Protein AF-A0A350UEZ3-F1 (afdb_monomer)

pLDDT: mean 73.75, std 9.85, range [46.19, 87.75]

Solvent-accessible surface area (backbone atoms only — not comparable to full-atom values): 4976 Å² total; per-residue (Å²): 134,89,79,50,71,75,59,43,64,77,74,38,55,75,72,54,40,53,53,54,55,56,68,34,73,78,58,44,68,84,53,52,75,68,54,52,52,53,50,52,52,50,52,50,54,51,41,52,51,46,43,53,50,44,52,50,51,34,52,58,29,20,75,74,59,73,40,95,78,16,67,57,81,78,61,59,57,73,50,58,67,67,54,114

Structure (mmCIF, N/CA/C/O backbone):
data_AF-A0A350UEZ3-F1
#
_entry.id   AF-A0A350UEZ3-F1
#
loop_
_atom_site.group_PDB
_atom_site.id
_atom_site.type_symbol
_atom_site.label_atom_id
_atom_site.label_alt_id
_atom_site.label_comp_id
_atom_site.label_asym_id
_atom_site.label_entity_id
_atom_site.label_seq_id
_atom_site.pdbx_PDB_ins_code
_atom_site.Cartn_x
_atom_site.Cartn_y
_atom_site.Cartn_z
_atom_site.occupancy
_atom_site.B_iso_or_equiv
_atom_site.auth_seq_id
_atom_site.auth_comp_id
_atom_site.auth_asym_id
_atom_site.auth_atom_id
_atom_site.pdbx_PDB_model_num
ATOM 1 N N . MET A 1 1 ? -12.635 12.508 -3.217 1.00 46.19 1 MET A N 1
ATOM 2 C CA . MET A 1 1 ? -13.459 11.495 -3.913 1.00 46.19 1 MET A CA 1
ATOM 3 C C . MET A 1 1 ? -13.725 10.351 -2.951 1.00 46.19 1 MET A C 1
ATOM 5 O O . MET A 1 1 ? -12.765 9.761 -2.478 1.00 46.19 1 MET A O 1
ATOM 9 N N . ALA A 1 2 ? -14.988 10.077 -2.622 1.00 50.25 2 ALA A N 1
ATOM 10 C CA . ALA A 1 2 ? -15.361 8.897 -1.846 1.00 50.25 2 ALA A CA 1
ATOM 11 C C . ALA A 1 2 ? -15.614 7.743 -2.826 1.00 50.25 2 ALA A C 1
ATOM 13 O O . ALA A 1 2 ? -16.656 7.693 -3.474 1.00 50.25 2 ALA A O 1
ATOM 14 N N . THR A 1 3 ? -14.631 6.862 -3.003 1.00 63.72 3 THR A N 1
ATOM 15 C CA . THR A 1 3 ? -14.810 5.620 -3.760 1.00 63.72 3 THR A CA 1
ATOM 16 C C . THR A 1 3 ? -15.633 4.647 -2.922 1.00 63.72 3 THR A C 1
ATOM 18 O O . THR A 1 3 ? -15.440 4.522 -1.715 1.00 63.72 3 THR A O 1
ATOM 21 N N . THR A 1 4 ? -16.600 3.972 -3.536 1.00 74.69 4 THR A N 1
ATOM 22 C CA . THR A 1 4 ? -17.408 2.960 -2.835 1.00 74.69 4 THR A CA 1
ATOM 23 C C . THR A 1 4 ? -16.688 1.609 -2.834 1.00 74.69 4 THR A C 1
ATOM 25 O O . THR A 1 4 ? -15.916 1.316 -3.747 1.00 74.69 4 THR A O 1
ATOM 28 N N . LYS A 1 5 ? -16.956 0.740 -1.847 1.00 74.00 5 LYS A N 1
ATOM 29 C CA . LYS A 1 5 ? -16.337 -0.601 -1.751 1.00 74.00 5 LYS A CA 1
ATOM 30 C C . LYS A 1 5 ? -16.459 -1.407 -3.057 1.00 74.00 5 LYS A C 1
ATOM 32 O O . LYS A 1 5 ? -15.478 -1.985 -3.5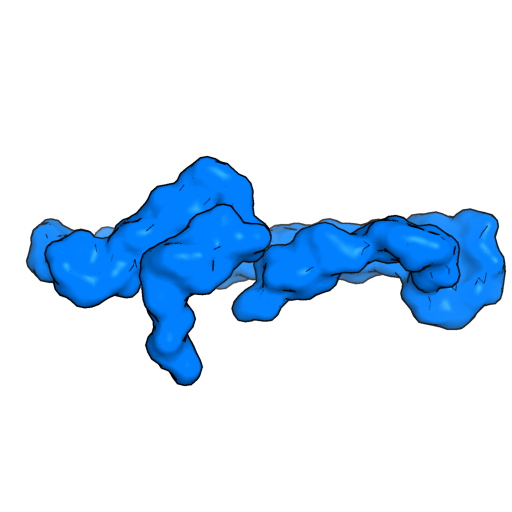06 1.00 74.00 5 LYS A O 1
ATOM 37 N N . LYS A 1 6 ? -17.616 -1.338 -3.728 1.00 77.44 6 LYS A N 1
ATOM 38 C CA . LYS A 1 6 ? -17.857 -1.970 -5.042 1.00 77.44 6 LYS A CA 1
ATOM 39 C C . LYS A 1 6 ? -16.970 -1.432 -6.171 1.00 77.44 6 LYS A C 1
ATOM 41 O O . LYS A 1 6 ? -16.689 -2.149 -7.125 1.00 77.44 6 LYS A O 1
ATOM 46 N N . GLN A 1 7 ? -16.566 -0.164 -6.111 1.00 74.31 7 GLN A N 1
ATOM 47 C CA . GLN A 1 7 ? -15.638 0.413 -7.088 1.00 74.31 7 GLN A CA 1
ATOM 48 C C . GLN A 1 7 ? -14.198 -0.018 -6.791 1.00 74.31 7 GLN A C 1
ATOM 50 O O . GLN A 1 7 ? -13.467 -0.340 -7.723 1.00 74.31 7 GLN A O 1
ATOM 55 N N . ALA A 1 8 ? -13.819 -0.108 -5.512 1.00 75.19 8 ALA A N 1
ATOM 56 C CA . ALA A 1 8 ? -12.523 -0.649 -5.101 1.00 75.19 8 ALA A CA 1
ATOM 57 C C . ALA A 1 8 ? -12.373 -2.138 -5.474 1.00 75.19 8 ALA A C 1
ATOM 59 O O . ALA A 1 8 ? -11.322 -2.535 -5.964 1.00 75.19 8 ALA A O 1
ATOM 60 N N . GLU A 1 9 ? -13.437 -2.942 -5.361 1.00 78.88 9 GLU A N 1
ATOM 61 C CA . GLU A 1 9 ? -13.469 -4.356 -5.792 1.00 78.88 9 GLU A CA 1
ATOM 62 C C . GLU A 1 9 ? -13.093 -4.579 -7.258 1.00 78.88 9 GLU A C 1
ATOM 64 O O . GLU A 1 9 ? -12.502 -5.604 -7.588 1.00 78.88 9 GLU A O 1
ATOM 69 N N . LYS A 1 10 ? -13.382 -3.618 -8.139 1.00 79.31 10 LYS A N 1
ATOM 70 C CA . LYS A 1 10 ? -13.051 -3.726 -9.567 1.00 79.31 10 LYS A CA 1
ATOM 71 C C . LYS A 1 10 ? -11.601 -3.365 -9.889 1.00 79.31 10 LYS A C 1
ATOM 73 O O . LYS A 1 10 ? -11.122 -3.713 -10.964 1.00 79.31 10 LYS A O 1
ATOM 78 N N . LE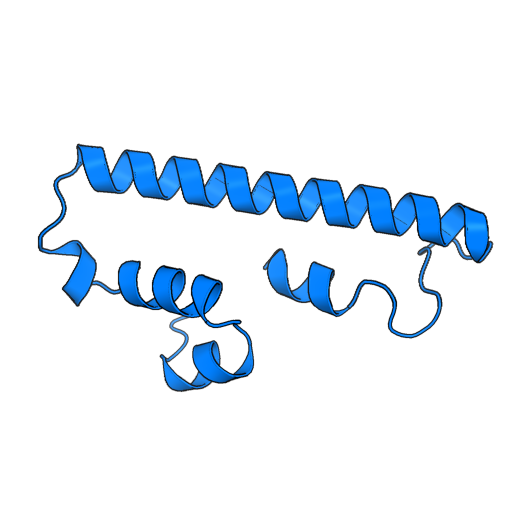U A 1 11 ? -10.927 -2.641 -8.998 1.00 73.88 11 LEU A N 1
ATOM 79 C CA . LEU A 1 11 ? -9.610 -2.044 -9.244 1.00 73.88 11 LEU A CA 1
ATOM 80 C C . LEU A 1 11 ? -8.504 -2.714 -8.417 1.00 73.88 11 LEU A C 1
ATOM 82 O O . LEU A 1 11 ? -7.361 -2.799 -8.863 1.00 73.88 11 LEU A O 1
ATOM 86 N N . CYS A 1 12 ? -8.844 -3.201 -7.226 1.00 74.38 12 CYS A N 1
ATOM 87 C CA . CYS A 1 12 ? -7.906 -3.727 -6.245 1.00 74.38 12 CYS A CA 1
ATOM 88 C C . CYS A 1 12 ? -7.830 -5.258 -6.294 1.00 74.38 12 CYS A C 1
ATOM 90 O O . CYS A 1 12 ? -8.838 -5.948 -6.442 1.00 74.38 12 CYS A O 1
ATOM 92 N N . ASN A 1 13 ? -6.633 -5.820 -6.097 1.00 80.38 13 ASN A N 1
ATOM 93 C CA . ASN A 1 13 ? -6.517 -7.234 -5.724 1.00 80.38 13 ASN A CA 1
ATOM 94 C C . ASN A 1 13 ? -6.983 -7.455 -4.265 1.00 80.38 13 ASN A C 1
ATOM 96 O O . ASN A 1 13 ? -7.196 -6.495 -3.531 1.00 80.38 13 ASN A O 1
ATOM 100 N N . LYS A 1 14 ? -7.104 -8.713 -3.813 1.00 74.62 14 LYS A N 1
ATOM 101 C CA . LYS A 1 14 ? -7.567 -9.033 -2.443 1.00 74.62 14 LYS A CA 1
ATOM 102 C C . LYS A 1 14 ? -6.818 -8.267 -1.338 1.00 74.62 14 LYS A C 1
ATOM 104 O O . LYS A 1 14 ? -7.458 -7.698 -0.463 1.00 74.62 14 LYS A O 1
ATOM 109 N N . ALA A 1 15 ? -5.489 -8.188 -1.415 1.00 71.75 15 ALA A N 1
ATOM 110 C CA . ALA A 1 15 ? -4.669 -7.500 -0.412 1.00 71.75 15 ALA A CA 1
ATOM 111 C C . ALA A 1 15 ? -4.858 -5.970 -0.435 1.00 71.75 15 ALA A C 1
ATOM 113 O O . ALA A 1 15 ? -4.888 -5.308 0.599 1.00 71.75 15 ALA A O 1
ATOM 114 N N . GLU A 1 16 ? -5.008 -5.394 -1.625 1.00 72.62 16 GLU A N 1
ATOM 115 C CA . GLU A 1 16 ? -5.283 -3.967 -1.817 1.00 72.62 16 GLU A CA 1
ATOM 116 C C . GLU A 1 16 ? -6.698 -3.606 -1.341 1.00 72.62 16 GLU A C 1
ATOM 118 O O . GLU A 1 16 ? -6.928 -2.523 -0.803 1.00 72.62 16 GLU A O 1
ATOM 123 N N . LEU A 1 17 ? -7.635 -4.543 -1.464 1.00 81.75 17 LEU A N 1
ATOM 124 C CA . LEU A 1 17 ? -9.006 -4.379 -1.011 1.00 81.75 17 LEU A CA 1
ATOM 125 C C . LEU A 1 17 ? -9.131 -4.376 0.508 1.00 81.75 17 LEU A C 1
ATOM 127 O O . LEU A 1 17 ? -9.859 -3.562 1.072 1.00 81.75 17 LEU A O 1
ATOM 131 N N . GLU A 1 18 ? -8.390 -5.253 1.179 1.00 78.88 18 GLU A N 1
ATOM 132 C CA . GLU A 1 18 ? -8.288 -5.257 2.637 1.00 78.88 18 GLU A CA 1
ATOM 133 C C . GLU A 1 18 ? -7.716 -3.935 3.151 1.00 78.88 18 GLU A C 1
ATOM 135 O O . GLU A 1 18 ? -8.218 -3.381 4.127 1.00 78.88 18 GLU A O 1
ATOM 140 N N . LEU A 1 19 ? -6.706 -3.374 2.481 1.00 74.69 19 LEU A N 1
ATOM 141 C CA . LEU A 1 19 ? -6.180 -2.050 2.825 1.00 74.69 19 LEU A CA 1
ATOM 142 C C . LEU A 1 19 ? -7.233 -0.947 2.663 1.00 74.69 19 LEU A C 1
ATOM 144 O O . LEU A 1 19 ? -7.328 -0.073 3.525 1.00 74.69 19 LEU A O 1
ATOM 148 N N . PHE A 1 20 ? -8.046 -1.009 1.606 1.00 75.38 20 PHE A N 1
ATOM 149 C CA . PHE A 1 20 ? -9.148 -0.072 1.399 1.00 75.38 20 PHE A CA 1
ATOM 150 C C . PHE A 1 20 ? -10.207 -0.182 2.505 1.00 75.38 20 PHE A C 1
ATOM 152 O O . PHE A 1 20 ? -10.592 0.829 3.091 1.00 75.38 20 PHE A O 1
ATOM 159 N N . VAL A 1 21 ? -10.629 -1.398 2.852 1.00 78.56 21 VAL A N 1
ATOM 160 C CA . VAL A 1 21 ? -11.607 -1.630 3.928 1.00 78.56 21 VAL A CA 1
ATOM 161 C C . VAL A 1 21 ? -11.072 -1.133 5.270 1.00 78.56 21 VAL A C 1
ATOM 163 O O . VAL A 1 21 ? -11.767 -0.398 5.963 1.00 78.56 21 VAL A O 1
ATOM 166 N N . ASN A 1 22 ? -9.805 -1.414 5.577 1.00 75.56 22 ASN A N 1
ATOM 167 C CA . ASN A 1 22 ? -9.132 -0.928 6.785 1.00 75.56 22 ASN A CA 1
ATOM 168 C C . ASN A 1 22 ? -9.014 0.606 6.865 1.00 75.56 22 ASN A C 1
ATOM 170 O O . ASN A 1 22 ? -8.744 1.144 7.937 1.00 75.56 22 ASN A O 1
ATOM 174 N N . SER A 1 23 ? -9.159 1.317 5.743 1.00 71.88 23 SER A N 1
ATOM 175 C CA . SER A 1 23 ? -9.147 2.784 5.707 1.00 71.88 23 SER A CA 1
ATOM 176 C C . SER A 1 23 ? -10.521 3.413 5.962 1.00 71.88 23 SER A C 1
ATOM 178 O O . SER A 1 23 ? -10.617 4.634 6.101 1.00 71.88 23 SER A O 1
ATOM 180 N N . LEU A 1 24 ? -11.589 2.608 6.035 1.00 81.06 24 LEU A N 1
ATOM 181 C CA . LEU A 1 24 ? -12.942 3.105 6.267 1.00 81.06 24 LEU A CA 1
ATOM 182 C C . LEU A 1 24 ? -13.109 3.631 7.702 1.00 81.06 24 LEU A C 1
ATOM 184 O O . LEU A 1 24 ? -12.554 3.069 8.646 1.00 81.06 24 LEU A O 1
ATOM 188 N N . PRO A 1 25 ? -13.947 4.665 7.903 1.00 71.31 25 PRO A N 1
ATOM 189 C CA . PRO A 1 25 ? -14.165 5.267 9.217 1.00 71.31 25 PRO A CA 1
ATOM 190 C C . PRO A 1 25 ? -14.707 4.285 10.269 1.00 71.31 25 PRO A C 1
ATOM 192 O O . PRO A 1 25 ? -14.465 4.484 11.455 1.00 71.31 25 PRO A O 1
ATOM 195 N N . ALA A 1 26 ? -15.399 3.218 9.855 1.00 74.94 26 ALA A N 1
ATOM 196 C CA . ALA A 1 26 ? -15.846 2.152 10.755 1.00 74.94 26 ALA A CA 1
ATOM 197 C C . ALA A 1 26 ? -14.668 1.356 11.347 1.00 74.94 26 ALA A C 1
ATOM 199 O O . ALA A 1 26 ? -14.621 1.150 12.556 1.00 74.94 26 ALA A O 1
ATOM 200 N N . GLU A 1 27 ? -13.691 0.996 10.512 1.00 72.81 27 GLU A N 1
ATOM 201 C CA . GLU A 1 27 ? -12.489 0.249 10.906 1.00 72.81 27 GLU A CA 1
ATOM 202 C C . GLU A 1 27 ? -11.452 1.135 11.606 1.00 72.81 27 GLU A C 1
ATOM 204 O O . GLU A 1 27 ? -10.610 0.638 12.343 1.00 72.81 27 GLU A O 1
ATOM 209 N N . LEU A 1 28 ? -11.520 2.459 11.427 1.00 71.94 28 LEU A N 1
ATOM 210 C CA . LEU A 1 28 ? -10.643 3.419 12.108 1.00 71.94 28 LEU A CA 1
ATOM 211 C C . LEU A 1 28 ? -11.039 3.690 13.568 1.00 71.94 28 LEU A C 1
ATOM 213 O O . LEU A 1 28 ? -10.173 4.065 14.355 1.00 71.94 28 LEU A O 1
ATOM 217 N N . LYS A 1 29 ? -12.310 3.496 13.949 1.00 74.75 29 LYS A N 1
ATOM 218 C CA . LYS A 1 29 ? -12.796 3.693 15.331 1.00 74.75 29 LYS A CA 1
ATOM 219 C C . LYS A 1 29 ? -12.037 2.889 16.401 1.00 74.75 29 LYS A C 1
ATOM 221 O O . LYS A 1 29 ? -11.763 3.469 17.449 1.00 74.75 29 LYS A O 1
ATOM 226 N N . PRO A 1 30 ? -11.698 1.603 16.196 1.00 83.19 30 PRO A N 1
ATOM 227 C CA . PRO A 1 30 ? -10.937 0.836 17.183 1.00 83.19 30 PRO A CA 1
ATOM 228 C C . PRO A 1 30 ? -9.433 1.158 17.210 1.00 83.19 30 PRO A C 1
ATOM 230 O O . PRO A 1 30 ? -8.731 0.668 18.094 1.00 83.19 30 PRO A O 1
ATOM 233 N N . LEU A 1 31 ? -8.904 1.951 16.269 1.00 78.25 31 LEU A N 1
ATOM 234 C CA . LEU A 1 31 ? -7.472 2.238 16.219 1.00 78.25 31 LEU A CA 1
ATOM 235 C C . LEU A 1 31 ? -7.072 3.386 17.142 1.00 78.25 31 LEU A C 1
ATOM 237 O O . LEU A 1 31 ? -7.648 4.472 17.139 1.00 78.25 31 LEU A O 1
ATOM 241 N N . THR A 1 32 ? -5.958 3.191 17.842 1.00 84.00 32 THR A N 1
ATOM 242 C CA . THR A 1 32 ? -5.297 4.277 18.571 1.00 84.00 32 THR A CA 1
ATOM 243 C C . THR A 1 32 ? -4.570 5.225 17.612 1.00 84.00 32 THR A C 1
ATOM 245 O O . THR A 1 32 ? -4.103 4.836 16.537 1.00 84.00 32 THR A O 1
ATOM 248 N N . ARG A 1 33 ? -4.384 6.486 18.024 1.00 81.81 33 ARG A N 1
ATOM 249 C CA . ARG A 1 33 ? -3.696 7.522 17.226 1.00 81.81 33 ARG A CA 1
ATOM 250 C C . ARG A 1 33 ? -2.320 7.071 16.713 1.00 81.81 33 ARG A C 1
ATOM 252 O O . ARG A 1 33 ? -1.971 7.340 15.565 1.00 81.81 33 ARG A O 1
ATOM 259 N N . ALA A 1 34 ? -1.558 6.347 17.534 1.00 82.81 34 ALA A N 1
ATOM 260 C CA . ALA A 1 34 ? -0.252 5.809 17.155 1.00 82.81 34 ALA A CA 1
ATOM 261 C C . ALA A 1 34 ? -0.347 4.747 16.042 1.00 82.81 34 ALA A C 1
ATOM 263 O O . ALA A 1 34 ? 0.484 4.723 15.132 1.00 82.81 34 ALA A O 1
ATOM 264 N N . GLN A 1 35 ? -1.372 3.892 16.077 1.00 82.06 35 GLN A N 1
ATOM 265 C CA . GLN A 1 35 ? -1.605 2.872 15.051 1.00 82.06 35 GLN A CA 1
ATOM 266 C C . GLN A 1 35 ? -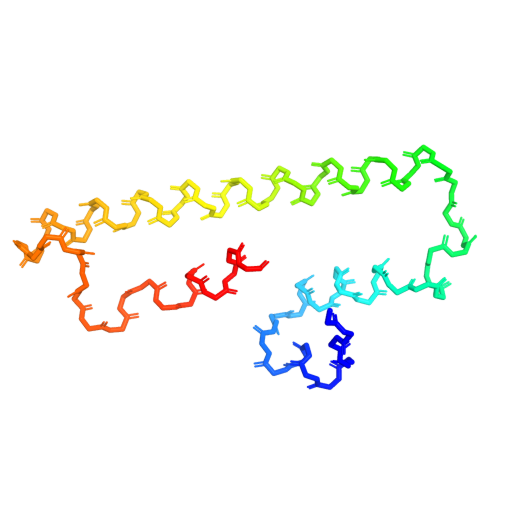2.021 3.501 13.718 1.00 82.06 35 GLN A C 1
ATOM 268 O O . GLN A 1 35 ? -1.529 3.078 12.670 1.00 82.06 35 GLN A O 1
ATOM 273 N N . VAL A 1 36 ? -2.851 4.550 13.750 1.00 82.81 36 VAL A N 1
ATOM 274 C CA . VAL A 1 36 ? -3.213 5.319 12.548 1.00 82.81 36 VAL A CA 1
ATOM 275 C C . VAL A 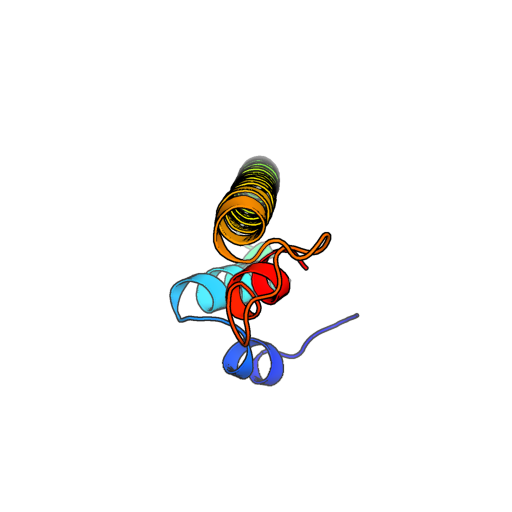1 36 ? -1.964 5.932 11.911 1.00 82.81 36 VAL A C 1
ATOM 277 O O . VAL A 1 36 ? -1.733 5.743 10.719 1.00 82.81 36 VAL A O 1
ATOM 280 N N . PHE A 1 37 ? -1.101 6.582 12.701 1.00 84.88 37 PHE A N 1
ATOM 281 C CA . PHE A 1 37 ? 0.155 7.153 12.199 1.00 84.88 37 PHE A CA 1
ATOM 282 C C . PHE A 1 37 ? 1.064 6.106 11.542 1.00 84.88 37 PHE A C 1
ATOM 284 O O . PHE A 1 37 ? 1.550 6.324 10.430 1.00 84.88 37 PHE A O 1
ATOM 291 N N . ARG A 1 38 ? 1.248 4.943 12.180 1.00 85.06 38 ARG A N 1
ATOM 292 C CA . ARG A 1 38 ? 2.048 3.839 11.619 1.00 85.06 38 ARG A CA 1
ATOM 293 C C . ARG A 1 38 ? 1.462 3.307 10.312 1.00 85.06 38 ARG A C 1
ATOM 295 O O . ARG A 1 38 ? 2.213 3.054 9.367 1.00 85.06 38 ARG A O 1
ATOM 302 N N . LYS A 1 39 ? 0.135 3.161 10.226 1.00 82.94 39 LYS A N 1
ATOM 303 C CA . LYS A 1 39 ? -0.541 2.728 8.993 1.00 82.94 39 LYS A CA 1
ATOM 304 C C . LYS A 1 39 ? -0.392 3.759 7.876 1.00 82.94 39 LYS A C 1
ATOM 306 O O . LYS A 1 39 ? -0.057 3.372 6.762 1.00 82.94 39 LYS A O 1
ATOM 311 N N . VAL A 1 40 ? -0.537 5.054 8.169 1.00 84.75 40 VAL A N 1
ATOM 312 C CA . VAL A 1 40 ? -0.318 6.132 7.187 1.00 84.75 40 VAL A CA 1
ATOM 313 C C . VAL A 1 40 ? 1.123 6.129 6.677 1.00 84.75 40 VAL A C 1
ATOM 315 O O . VAL A 1 40 ? 1.345 6.192 5.469 1.00 84.75 40 VAL A O 1
ATOM 318 N N . GLN A 1 41 ? 2.110 6.008 7.568 1.00 87.19 41 GLN A N 1
ATOM 319 C CA . GLN A 1 41 ? 3.519 5.940 7.176 1.00 87.19 41 GLN A CA 1
ATOM 320 C C . GLN A 1 41 ? 3.807 4.706 6.306 1.00 87.19 41 GLN A C 1
ATOM 322 O O . GLN A 1 41 ? 4.499 4.808 5.294 1.00 87.19 41 GLN A O 1
ATOM 327 N N . SER A 1 42 ?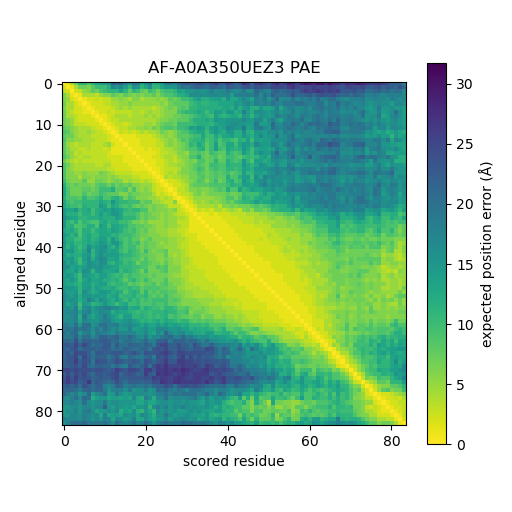 3.232 3.555 6.661 1.00 84.81 42 SER A N 1
ATOM 328 C CA . SER A 1 42 ? 3.372 2.312 5.893 1.00 84.81 42 SER A CA 1
ATOM 329 C C . SER A 1 42 ? 2.719 2.415 4.513 1.00 84.81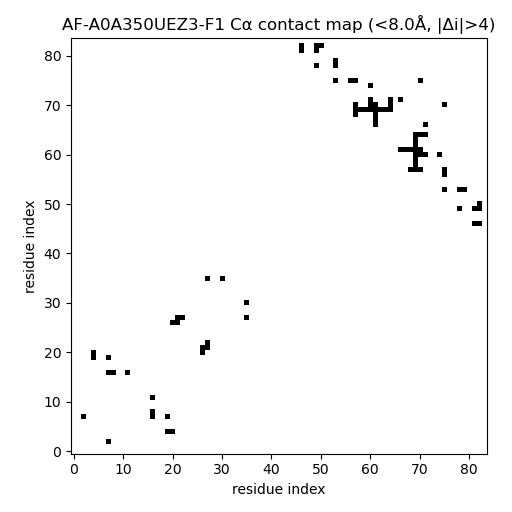 42 SER A C 1
ATOM 331 O O . SER A 1 42 ? 3.317 2.002 3.523 1.00 84.81 42 SER A O 1
ATOM 333 N N . ALA A 1 43 ? 1.531 3.022 4.424 1.00 81.31 43 ALA A N 1
ATOM 334 C CA . ALA A 1 43 ? 0.838 3.267 3.162 1.00 81.31 43 ALA A CA 1
ATOM 335 C C . ALA A 1 43 ? 1.634 4.213 2.248 1.00 81.31 43 ALA A C 1
ATOM 337 O O . ALA A 1 43 ? 1.790 3.924 1.064 1.00 81.31 43 ALA A O 1
ATOM 338 N N . ARG A 1 44 ? 2.208 5.294 2.801 1.00 86.50 44 ARG A N 1
ATOM 339 C CA . ARG A 1 44 ? 3.107 6.200 2.061 1.00 86.50 44 ARG A CA 1
ATOM 340 C C . ARG A 1 44 ? 4.329 5.456 1.525 1.00 86.50 44 ARG A C 1
ATOM 342 O O . ARG A 1 44 ? 4.579 5.495 0.329 1.00 86.50 44 ARG A O 1
ATOM 349 N N . ARG A 1 45 ? 5.004 4.670 2.369 1.00 86.06 45 ARG A N 1
ATOM 350 C CA . ARG A 1 45 ? 6.169 3.867 1.960 1.00 86.06 45 ARG A CA 1
ATOM 351 C C . ARG A 1 45 ? 5.833 2.852 0.863 1.00 86.06 45 ARG A C 1
ATOM 353 O O . ARG A 1 45 ? 6.640 2.629 -0.036 1.00 86.06 45 ARG A O 1
ATOM 360 N N . LEU A 1 46 ? 4.657 2.225 0.932 1.00 82.75 46 LEU A N 1
ATOM 361 C CA . LEU A 1 46 ? 4.180 1.320 -0.115 1.00 82.75 46 LEU A CA 1
ATOM 362 C C . LEU A 1 46 ? 3.904 2.067 -1.421 1.00 82.75 46 LEU A C 1
ATOM 364 O O . LEU A 1 46 ? 4.317 1.580 -2.472 1.00 82.75 46 LEU A O 1
ATOM 368 N N . ARG A 1 47 ? 3.274 3.246 -1.366 1.00 81.06 47 ARG A N 1
ATOM 369 C CA . ARG A 1 47 ? 3.069 4.100 -2.543 1.00 81.06 47 ARG A CA 1
ATOM 370 C C . ARG A 1 47 ? 4.402 4.484 -3.182 1.00 81.06 47 ARG A C 1
ATOM 372 O O . ARG A 1 47 ? 4.563 4.271 -4.380 1.00 81.06 47 ARG A O 1
ATOM 379 N N . ASP A 1 48 ? 5.362 4.963 -2.396 1.00 86.69 48 ASP A N 1
ATOM 380 C CA . ASP A 1 48 ? 6.684 5.363 -2.895 1.00 86.69 48 ASP A CA 1
ATOM 381 C C . ASP A 1 48 ? 7.406 4.177 -3.553 1.00 86.69 48 ASP A C 1
ATOM 383 O O . ASP A 1 48 ? 7.925 4.293 -4.662 1.00 86.69 48 ASP A O 1
ATOM 387 N N . LYS A 1 49 ? 7.321 2.984 -2.948 1.00 85.81 49 LYS A N 1
ATOM 388 C CA . LYS A 1 49 ? 7.845 1.744 -3.541 1.00 85.81 49 LYS A CA 1
ATOM 389 C C . LYS A 1 49 ? 7.216 1.437 -4.903 1.00 85.81 49 LYS A C 1
ATOM 391 O O . LYS A 1 49 ? 7.934 1.052 -5.825 1.00 85.81 49 LYS A O 1
ATOM 396 N N . GLN A 1 50 ? 5.893 1.562 -5.039 1.00 78.69 50 GLN A N 1
ATOM 397 C CA . GLN A 1 50 ? 5.218 1.318 -6.321 1.00 78.69 50 GLN A CA 1
ATOM 398 C C . GLN A 1 50 ? 5.558 2.398 -7.357 1.00 78.69 50 GLN A C 1
ATOM 400 O O . GLN A 1 50 ? 5.739 2.074 -8.529 1.00 78.69 50 GLN A O 1
ATOM 405 N N . GLN A 1 51 ? 5.715 3.657 -6.937 1.00 83.19 51 GLN A N 1
ATOM 406 C CA . GLN A 1 51 ? 6.178 4.741 -7.807 1.00 83.19 51 GLN A CA 1
ATOM 407 C C . GLN A 1 51 ? 7.587 4.480 -8.335 1.00 83.19 51 GLN A C 1
ATOM 409 O O . GLN A 1 51 ? 7.830 4.614 -9.533 1.00 83.19 51 GLN A O 1
ATOM 414 N N . ASP A 1 52 ? 8.508 4.072 -7.466 1.00 87.75 52 ASP A N 1
ATOM 415 C CA . ASP A 1 52 ? 9.874 3.743 -7.862 1.00 87.75 52 ASP A CA 1
ATOM 416 C C . ASP A 1 52 ? 9.907 2.542 -8.807 1.00 87.75 52 ASP A C 1
ATOM 418 O O . ASP A 1 52 ? 10.623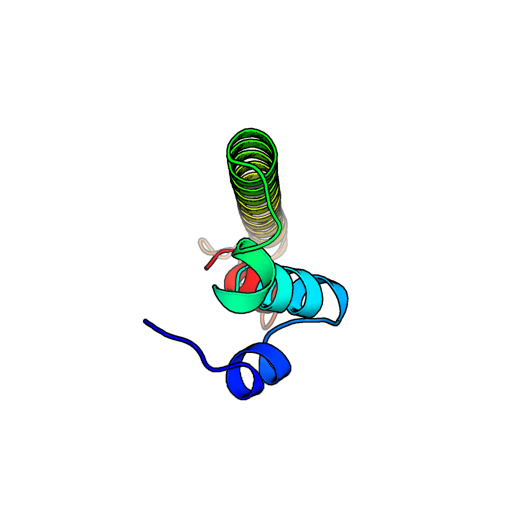 2.555 -9.811 1.00 87.75 52 ASP A O 1
ATOM 422 N N . LEU A 1 53 ? 9.092 1.521 -8.532 1.00 85.50 53 LEU A N 1
ATOM 423 C CA . LEU A 1 53 ? 8.940 0.362 -9.404 1.00 85.50 53 LEU A CA 1
ATOM 424 C C . LEU A 1 53 ? 8.422 0.781 -10.785 1.00 85.50 53 LEU A C 1
ATOM 426 O O . LEU A 1 53 ? 8.999 0.373 -11.793 1.00 85.50 53 LEU A O 1
ATOM 430 N N . LEU A 1 54 ? 7.406 1.646 -10.846 1.00 81.19 54 LEU A N 1
ATOM 431 C CA . LEU A 1 54 ? 6.887 2.187 -12.100 1.00 81.19 54 LEU A CA 1
ATOM 432 C C . LEU A 1 54 ? 7.958 2.978 -12.866 1.00 81.19 54 LEU A C 1
ATOM 434 O O . LEU A 1 54 ? 8.111 2.789 -14.072 1.00 81.19 54 LEU A O 1
ATOM 438 N N . ARG A 1 55 ? 8.731 3.836 -12.187 1.00 82.31 55 ARG A N 1
ATOM 439 C CA . ARG A 1 55 ? 9.834 4.584 -12.820 1.00 82.31 55 ARG A CA 1
ATOM 440 C C . ARG A 1 55 ? 10.881 3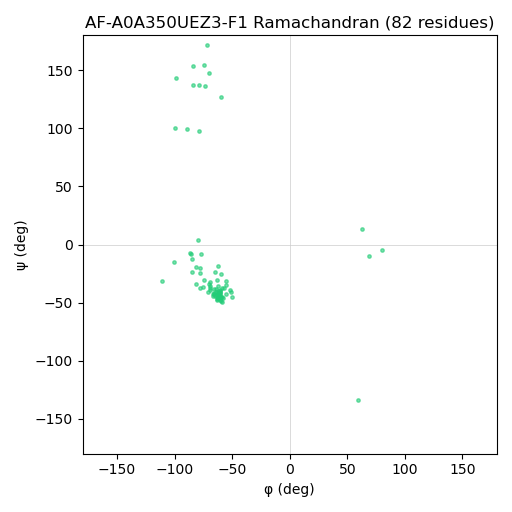.636 -13.411 1.00 82.31 55 ARG A C 1
ATOM 442 O O . ARG A 1 55 ? 11.276 3.817 -14.560 1.00 82.31 55 ARG A O 1
ATOM 449 N N . ARG A 1 56 ? 11.283 2.596 -12.671 1.00 83.44 56 ARG A N 1
ATOM 450 C CA . ARG A 1 56 ? 12.234 1.575 -13.150 1.00 83.44 56 ARG A CA 1
ATOM 451 C C . ARG A 1 56 ? 11.687 0.800 -14.346 1.00 83.44 56 ARG A C 1
ATOM 453 O O . ARG A 1 56 ? 12.395 0.628 -15.332 1.00 83.44 56 ARG A O 1
ATOM 460 N N . GLN A 1 57 ? 10.425 0.378 -14.286 1.00 79.94 57 GLN A N 1
ATOM 461 C CA . GLN A 1 57 ? 9.764 -0.315 -15.391 1.00 79.94 57 GLN A CA 1
ATOM 462 C C . GLN A 1 57 ? 9.695 0.550 -16.653 1.00 79.94 57 GLN A C 1
ATOM 464 O O . GLN A 1 57 ? 9.945 0.043 -17.747 1.00 79.94 57 GLN A O 1
ATOM 469 N N . ARG A 1 58 ? 9.422 1.853 -16.515 1.00 77.88 58 ARG A N 1
ATOM 470 C CA . ARG A 1 58 ? 9.434 2.804 -17.636 1.00 77.88 58 ARG A CA 1
ATOM 471 C C . ARG A 1 58 ? 10.817 2.929 -18.273 1.00 77.88 58 ARG A C 1
ATOM 473 O O . ARG A 1 58 ? 10.914 2.851 -19.493 1.00 77.88 58 ARG A O 1
ATOM 480 N N . LEU A 1 59 ? 11.880 3.061 -17.476 1.00 80.06 59 LEU A N 1
ATOM 481 C CA . LEU A 1 59 ? 13.257 3.127 -17.988 1.00 80.06 59 LEU A CA 1
ATOM 482 C C . LEU A 1 59 ? 13.665 1.835 -18.710 1.00 80.06 59 LEU A C 1
ATOM 484 O O . LEU A 1 59 ? 14.108 1.893 -19.853 1.00 80.06 59 LEU A O 1
ATOM 488 N N . ALA A 1 60 ? 13.418 0.673 -18.101 1.00 75.38 60 ALA A N 1
ATOM 489 C CA . ALA A 1 60 ? 13.717 -0.623 -18.716 1.00 75.38 60 ALA A CA 1
ATOM 490 C C . ALA A 1 60 ? 12.912 -0.862 -20.008 1.00 75.38 60 ALA A C 1
ATOM 492 O O . ALA A 1 60 ? 13.405 -1.451 -20.967 1.00 75.38 60 ALA A O 1
ATOM 493 N N . SER A 1 61 ? 11.662 -0.395 -20.056 1.00 72.12 61 SER A N 1
ATOM 494 C CA . SER A 1 61 ? 10.834 -0.501 -21.262 1.00 72.12 61 SER A CA 1
ATOM 495 C C . SER A 1 61 ? 11.272 0.490 -22.345 1.00 72.12 61 SER A C 1
ATOM 497 O O . SER A 1 61 ? 11.157 0.182 -23.530 1.00 72.12 61 SER A O 1
ATOM 499 N N . ARG A 1 62 ? 11.813 1.656 -21.972 1.00 71.44 62 ARG A N 1
ATOM 500 C CA . ARG A 1 62 ? 12.415 2.626 -22.900 1.00 71.44 62 ARG A CA 1
ATOM 501 C C . ARG A 1 62 ? 13.663 2.062 -23.573 1.00 71.44 62 ARG A C 1
ATOM 503 O O . ARG A 1 62 ? 13.771 2.179 -24.788 1.00 71.44 62 ARG A O 1
ATOM 510 N N . GLU A 1 63 ? 14.546 1.404 -22.821 1.00 66.56 63 GLU A N 1
ATOM 511 C CA . GLU A 1 63 ? 15.723 0.722 -23.386 1.00 66.56 63 GLU A CA 1
ATOM 512 C C . GLU A 1 63 ? 15.331 -0.357 -24.404 1.00 66.56 63 GLU A C 1
ATOM 514 O O . GLU A 1 63 ? 15.980 -0.496 -25.435 1.00 66.56 63 GLU A O 1
ATOM 519 N N . LYS A 1 64 ? 14.233 -1.083 -24.153 1.00 65.75 64 LYS A N 1
ATOM 520 C CA . LYS A 1 64 ? 13.756 -2.159 -25.038 1.00 65.75 64 LYS A CA 1
ATOM 521 C C . LYS A 1 64 ? 12.945 -1.687 -26.246 1.00 65.75 64 LYS A C 1
ATOM 523 O O . LYS A 1 64 ? 12.979 -2.340 -27.280 1.00 65.75 64 LYS A O 1
ATOM 528 N N . SER A 1 65 ? 12.165 -0.614 -26.109 1.00 65.00 65 SER A N 1
ATOM 529 C CA . SER A 1 65 ? 11.220 -0.165 -27.147 1.00 65.00 65 SER A CA 1
ATOM 530 C C . SER A 1 65 ? 11.726 0.999 -27.996 1.00 65.00 65 SER A C 1
ATOM 532 O O . SER A 1 65 ? 11.117 1.302 -29.017 1.00 65.00 65 SER A O 1
ATOM 534 N N . GLY A 1 66 ? 12.777 1.705 -27.567 1.00 62.34 66 GLY A N 1
ATOM 535 C CA . GLY A 1 66 ? 13.270 2.918 -28.230 1.00 62.34 66 GLY A CA 1
ATOM 536 C C . GLY A 1 66 ? 12.331 4.133 -28.131 1.00 62.34 66 GLY A C 1
ATOM 537 O O . GLY A 1 66 ? 12.737 5.250 -28.447 1.00 62.34 66 GLY A O 1
ATOM 538 N N . ALA A 1 67 ? 11.095 3.965 -27.649 1.00 63.06 67 ALA A N 1
ATOM 539 C CA . ALA A 1 67 ? 10.128 5.044 -27.479 1.00 63.06 67 ALA A CA 1
ATOM 540 C C . ALA A 1 67 ? 10.420 5.867 -26.214 1.00 63.06 67 ALA A C 1
ATOM 542 O O . ALA A 1 67 ? 10.661 5.317 -25.139 1.00 63.06 67 ALA A O 1
ATOM 543 N N . LYS A 1 68 ? 10.328 7.202 -26.313 1.00 62.72 68 LYS A N 1
ATOM 544 C CA . LYS A 1 68 ? 10.612 8.150 -25.215 1.00 62.72 68 LYS A CA 1
ATOM 545 C C . LYS A 1 68 ? 9.799 7.874 -23.939 1.00 62.72 68 LYS A C 1
ATOM 547 O O . LYS A 1 68 ? 10.340 8.012 -22.846 1.00 62.72 68 LYS A O 1
ATOM 552 N N . ASP A 1 69 ? 8.554 7.420 -24.087 1.00 61.75 69 ASP A N 1
ATOM 553 C CA . ASP A 1 69 ? 7.654 7.081 -22.973 1.00 61.75 69 ASP A CA 1
ATOM 554 C C . ASP A 1 69 ? 7.828 5.645 -22.445 1.00 61.75 69 ASP A C 1
ATOM 556 O O . ASP A 1 69 ? 7.212 5.273 -21.445 1.00 61.75 69 ASP A O 1
ATOM 560 N N . GLY A 1 70 ? 8.626 4.805 -23.118 1.00 56.31 70 GLY A N 1
ATOM 561 C CA . GLY A 1 70 ? 8.796 3.391 -22.770 1.00 56.31 70 GLY A CA 1
ATOM 562 C C . GLY A 1 70 ? 7.515 2.554 -22.872 1.00 56.31 70 GLY A C 1
ATOM 563 O O . GLY A 1 70 ? 7.463 1.439 -22.358 1.00 56.31 70 GLY A O 1
ATOM 564 N N . ARG A 1 71 ? 6.457 3.069 -23.507 1.00 55.19 71 ARG A N 1
ATOM 565 C CA . ARG A 1 71 ? 5.193 2.352 -23.708 1.00 55.19 71 ARG A CA 1
ATOM 566 C C . ARG A 1 71 ? 5.342 1.370 -24.869 1.00 55.19 71 ARG A C 1
ATOM 568 O O . ARG A 1 71 ? 5.198 1.753 -26.023 1.00 55.19 71 ARG A O 1
ATOM 575 N N . SER A 1 72 ? 5.610 0.101 -24.566 1.00 53.97 72 SER A N 1
ATOM 576 C CA . SER A 1 72 ? 5.375 -1.001 -25.509 1.00 53.97 72 SER A CA 1
ATOM 577 C C . SER A 1 72 ? 4.056 -1.695 -25.148 1.00 53.97 72 SER A C 1
ATOM 579 O O . SER A 1 72 ? 3.969 -2.455 -24.185 1.00 53.97 72 SER A O 1
ATOM 581 N N . GLY A 1 73 ? 2.984 -1.382 -25.879 1.00 62.62 73 GLY A N 1
ATOM 582 C CA . GLY A 1 73 ? 1.664 -1.990 -25.663 1.00 62.62 73 GLY A CA 1
ATOM 583 C C . GLY A 1 73 ? 1.085 -1.768 -24.252 1.00 62.62 73 GLY A C 1
ATOM 584 O O . GLY A 1 73 ? 1.107 -0.655 -23.735 1.00 62.62 73 GLY A O 1
ATOM 585 N N . ALA A 1 74 ? 0.559 -2.836 -23.632 1.00 56.25 74 ALA A N 1
ATOM 586 C CA . ALA A 1 74 ? -0.059 -2.838 -22.294 1.00 56.25 74 ALA A CA 1
ATOM 587 C C . ALA A 1 74 ? 0.947 -2.879 -21.121 1.00 56.25 74 ALA A C 1
ATOM 589 O O . ALA A 1 74 ? 0.547 -2.991 -19.955 1.00 56.25 74 ALA A O 1
ATOM 590 N N . ALA A 1 75 ? 2.252 -2.826 -21.405 1.00 56.94 75 ALA A N 1
ATOM 591 C CA . ALA A 1 75 ? 3.277 -2.857 -20.374 1.00 56.94 75 ALA A CA 1
ATOM 592 C C . ALA A 1 75 ? 3.099 -1.667 -19.416 1.00 56.94 75 ALA A C 1
ATOM 594 O O . ALA A 1 75 ? 3.046 -0.512 -19.832 1.00 56.94 75 ALA A O 1
ATOM 595 N N . ASN A 1 76 ? 3.026 -1.967 -18.116 1.00 60.72 76 ASN A N 1
ATOM 596 C CA . ASN A 1 76 ? 2.964 -1.016 -16.996 1.00 60.72 76 ASN A CA 1
ATOM 597 C C . ASN A 1 76 ? 1.593 -0.380 -16.697 1.00 60.72 76 ASN A C 1
ATOM 599 O O . ASN A 1 76 ? 1.466 0.249 -15.649 1.00 60.72 76 ASN A O 1
ATOM 603 N N . ALA A 1 77 ? 0.546 -0.618 -17.498 1.00 62.38 77 ALA A N 1
ATOM 604 C CA . ALA A 1 77 ? -0.794 -0.056 -17.251 1.00 62.38 77 ALA A CA 1
ATOM 605 C C . ALA A 1 77 ? -1.353 -0.426 -15.860 1.00 62.38 77 ALA A C 1
ATOM 607 O O . ALA A 1 77 ? -1.943 0.398 -15.163 1.00 62.38 77 ALA A O 1
ATOM 608 N N . ARG A 1 78 ? -1.091 -1.659 -15.406 1.00 64.81 78 ARG A N 1
ATOM 609 C CA . ARG A 1 78 ? -1.492 -2.128 -14.071 1.00 64.81 78 ARG A CA 1
ATOM 610 C C . ARG A 1 78 ? -0.696 -1.468 -12.943 1.00 64.81 78 ARG A C 1
ATOM 612 O O . ARG A 1 78 ? -1.234 -1.261 -11.862 1.00 64.81 78 ARG A O 1
ATOM 619 N N . THR A 1 79 ? 0.580 -1.165 -13.165 1.00 62.38 79 THR A N 1
ATOM 620 C CA . THR A 1 79 ? 1.425 -0.497 -12.166 1.00 62.38 79 THR A CA 1
ATOM 621 C C . THR A 1 79 ? 1.070 0.988 -12.068 1.00 62.38 79 THR A C 1
ATOM 623 O O . THR A 1 79 ? 1.038 1.533 -10.971 1.00 62.38 79 THR A O 1
ATOM 626 N N . GLU A 1 80 ? 0.726 1.628 -13.191 1.00 66.06 80 GLU A N 1
ATOM 627 C CA . GLU A 1 80 ? 0.243 3.015 -13.231 1.00 66.06 80 GLU A CA 1
ATOM 628 C C . GLU A 1 80 ? -1.046 3.200 -12.422 1.00 66.06 80 GLU A C 1
ATOM 630 O O . GLU A 1 80 ? -1.143 4.134 -11.630 1.00 66.06 80 GLU A O 1
ATOM 635 N N . GLN A 1 81 ? -1.993 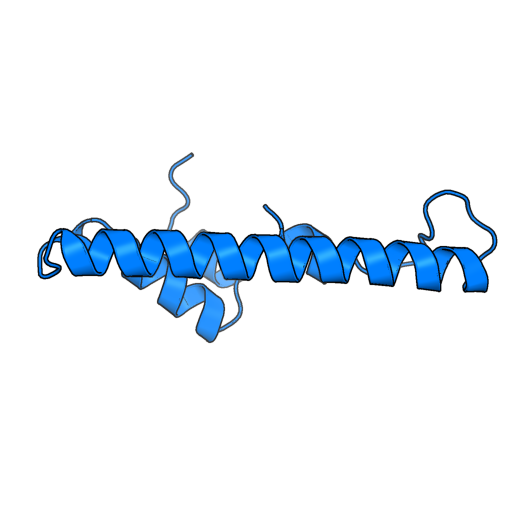2.264 -12.531 1.00 67.19 81 GLN A N 1
ATOM 636 C CA . GLN A 1 81 ? -3.238 2.286 -11.753 1.00 67.19 81 GLN A CA 1
ATOM 637 C C . GLN A 1 81 ? -3.023 2.131 -10.237 1.00 67.19 81 GLN A C 1
ATOM 639 O O . GLN A 1 81 ? -3.858 2.583 -9.463 1.00 67.19 81 GLN A O 1
ATOM 644 N N . LYS A 1 82 ? -1.910 1.527 -9.798 1.00 64.44 82 LYS A N 1
ATOM 645 C CA . LYS A 1 82 ? -1.586 1.312 -8.372 1.00 64.44 82 LYS A CA 1
ATOM 646 C C . LYS A 1 82 ? -0.906 2.501 -7.692 1.00 64.44 82 LYS A C 1
ATOM 648 O O . LYS A 1 82 ? -0.725 2.486 -6.477 1.00 64.44 82 LYS A O 1
ATOM 653 N N . VAL A 1 83 ? -0.454 3.484 -8.468 1.00 62.91 83 VAL A N 1
ATOM 654 C CA . VAL A 1 83 ? 0.247 4.669 -7.950 1.00 62.91 83 VAL A CA 1
ATOM 655 C C . VAL A 1 83 ? -0.726 5.763 -7.486 1.00 62.91 83 VAL A C 1
ATOM 657 O O . VAL A 1 83 ? -0.347 6.584 -6.644 1.00 62.91 83 VAL A O 1
ATOM 660 N N . VAL A 1 84 ? -1.954 5.756 -8.014 1.00 56.81 84 VAL A N 1
ATOM 661 C CA . VAL A 1 84 ? -3.044 6.702 -7.710 1.00 56.81 84 VAL A CA 1
ATOM 662 C C . VAL A 1 84 ? -3.634 6.391 -6.333 1.00 56.81 84 VAL A C 1
ATOM 664 O O . VAL A 1 84 ? -3.517 7.249 -5.419 1.00 56.81 84 VAL A O 1
#

Radius of gyration: 16.22 Å; Cα contacts (8 Å, |Δi|>4): 45; chains: 1; bounding box: 34×20×47 Å

Sequence (84 aa):
MATTKKQAEKLCNKAELELFVNSLPAELKPLTRAQVFRKVQSARRLRDKQQDLLRRQRLASREKSGAKDGRSGAANARTEQKVV

Mean predicted aligned error: 10.93 Å

Foldseek 3Di:
DDDDLVNCVVQDDPVSSVLVVCPDPVNCVPDDPVRVVVSVVVVVVVLVVLVVVLVVQQVVLCVVPVDPRSDDDCRCVSSVSVND

Secondary structure (DSSP, 8-state):
----HHHHHHH--HHHHHHHHHTSHHHHTT--HHHHHHHHHHHHHHHHHHHHHHHHHHHHHHHHH--TT---TTTTHHHHHTT-